Protein AF-M7AR70-F1 (afdb_monomer)

InterPro domains:
  IPR044822 Myb/SANT-like DNA-binding domain 4 [PF13837] (12-94)

Foldseek 3Di:
DDDDDDDPDPPDCDPVNVVQLVVQLLPPVLLVVLQVDLPCPVSLVSSQVSSVVVVHNDDSVRSLVVLVVVLVVVVVVCVVVVVDPPDPPSVVSSSVSNHD

Radius of gyration: 15.08 Å; Cα contacts (8 Å, |Δi|>4): 55; chains: 1; bounding box: 37×40×32 Å

Mean predicted aligned error: 9.64 Å

Structure (mmCIF, N/CA/C/O backbone):
data_AF-M7AR70-F1
#
_entry.id   AF-M7AR70-F1
#
loop_
_atom_site.group_PDB
_atom_site.id
_atom_site.type_symbol
_atom_site.label_atom_id
_atom_site.label_alt_id
_atom_site.label_comp_id
_atom_site.label_asym_id
_atom_site.label_entity_id
_atom_site.label_seq_id
_atom_site.pdbx_PDB_ins_code
_atom_site.Cartn_x
_atom_site.Cartn_y
_atom_site.Cartn_z
_atom_site.occupancy
_atom_site.B_iso_or_equiv
_atom_site.auth_seq_id
_atom_site.auth_comp_id
_atom_site.auth_asym_id
_atom_site.auth_atom_id
_atom_site.pdbx_PDB_model_num
ATOM 1 N N . MET A 1 1 ? -19.233 -21.888 -16.648 1.00 59.09 1 MET A N 1
ATOM 2 C CA . MET A 1 1 ? -18.667 -22.387 -15.376 1.00 59.09 1 MET A CA 1
ATOM 3 C C . MET A 1 1 ? -17.163 -22.277 -15.467 1.00 59.09 1 MET A C 1
ATOM 5 O O . MET A 1 1 ? -16.648 -22.764 -16.458 1.00 59.09 1 MET A O 1
ATOM 9 N N . MET A 1 2 ? -16.506 -21.627 -14.504 1.00 40.72 2 MET A N 1
ATOM 10 C CA . MET A 1 2 ? -15.097 -21.837 -14.126 1.00 40.72 2 MET A CA 1
ATOM 11 C C . MET A 1 2 ? -14.804 -20.936 -12.916 1.00 40.72 2 MET A C 1
ATOM 13 O O . MET A 1 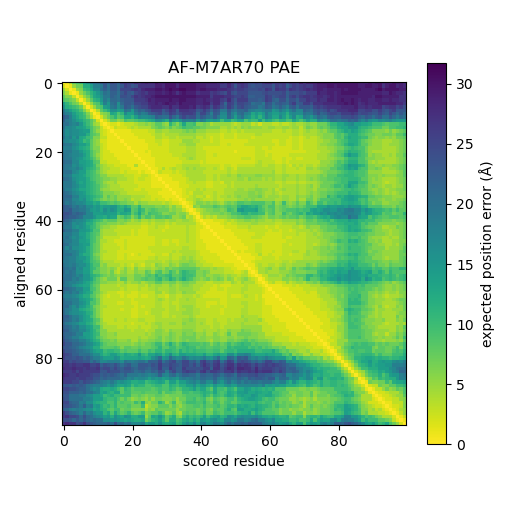2 ? -14.205 -19.873 -13.026 1.00 40.72 2 MET A O 1
ATOM 17 N N . GLU A 1 3 ? -15.288 -21.364 -11.752 1.00 60.94 3 GLU A N 1
ATOM 18 C CA . GLU A 1 3 ? -14.639 -21.039 -10.483 1.00 60.94 3 GLU A CA 1
ATOM 19 C C . GLU A 1 3 ? -13.575 -22.111 -10.214 1.00 60.94 3 GLU A C 1
ATOM 21 O O . GLU A 1 3 ? -13.907 -23.299 -10.253 1.00 60.94 3 GLU A O 1
ATOM 26 N N . PRO A 1 4 ? -12.327 -21.746 -9.885 1.00 54.34 4 PRO A N 1
ATOM 27 C CA . PRO A 1 4 ? -11.423 -22.633 -9.176 1.00 54.34 4 PRO A CA 1
ATOM 28 C C . PRO A 1 4 ? -11.524 -22.362 -7.672 1.00 54.34 4 PRO A C 1
ATOM 30 O O . PRO A 1 4 ? -11.244 -21.268 -7.179 1.00 54.34 4 PRO A O 1
ATOM 33 N N . GLN A 1 5 ? -11.914 -23.405 -6.947 1.00 59.94 5 GLN A N 1
ATOM 34 C CA . GLN A 1 5 ? -12.079 -23.428 -5.502 1.00 59.94 5 GLN A CA 1
ATOM 35 C C . GLN A 1 5 ? -10.746 -23.238 -4.756 1.00 59.94 5 GLN A C 1
ATOM 37 O O . GLN A 1 5 ? -9.740 -23.884 -5.037 1.00 59.94 5 GLN A O 1
ATOM 42 N N . ASN A 1 6 ? -10.795 -22.373 -3.742 1.00 60.16 6 ASN A N 1
ATOM 43 C CA . ASN A 1 6 ? -10.239 -22.571 -2.401 1.00 60.16 6 ASN A CA 1
ATOM 44 C C . ASN A 1 6 ? -8.916 -23.360 -2.282 1.00 60.16 6 ASN A C 1
ATOM 46 O O . ASN A 1 6 ? -8.898 -24.565 -2.054 1.00 60.16 6 ASN A O 1
ATOM 50 N N . CYS A 1 7 ? -7.801 -22.631 -2.242 1.00 36.91 7 CYS A N 1
ATOM 51 C CA . CYS A 1 7 ? -6.696 -22.994 -1.360 1.00 36.91 7 CYS A CA 1
ATOM 52 C C . CYS A 1 7 ? -6.748 -22.054 -0.155 1.00 36.91 7 CYS A C 1
ATOM 54 O O . CYS A 1 7 ? -6.600 -20.841 -0.328 1.00 36.91 7 CYS A O 1
ATOM 56 N N . LYS A 1 8 ? -6.861 -22.589 1.067 1.00 50.62 8 LYS A N 1
ATOM 57 C CA . LYS A 1 8 ? -6.546 -21.850 2.301 1.00 50.62 8 LYS A CA 1
ATOM 58 C C . LYS A 1 8 ? -5.036 -21.594 2.392 1.00 50.62 8 LYS A C 1
ATOM 60 O O . LYS A 1 8 ? -4.351 -22.063 3.289 1.00 50.62 8 LYS A O 1
ATOM 65 N N . ARG A 1 9 ? -4.500 -20.855 1.424 1.00 51.59 9 ARG A N 1
ATOM 66 C CA . ARG A 1 9 ? -3.199 -20.195 1.487 1.00 51.59 9 ARG A CA 1
ATOM 67 C C . ARG A 1 9 ? -3.471 -18.786 1.991 1.00 51.59 9 ARG A C 1
ATOM 69 O O . ARG A 1 9 ? -4.466 -18.182 1.586 1.00 51.59 9 ARG A O 1
ATOM 76 N N . ALA A 1 10 ? -2.637 -18.301 2.915 1.00 50.03 10 ALA A N 1
ATOM 77 C CA . ALA A 1 10 ? -2.727 -16.957 3.495 1.00 50.03 10 ALA A CA 1
ATOM 78 C C . ALA A 1 10 ? -3.206 -15.962 2.431 1.00 50.03 10 ALA A C 1
ATOM 80 O O . ALA A 1 10 ? -2.646 -16.004 1.336 1.00 50.03 10 ALA A O 1
ATOM 81 N N . PRO A 1 11 ? -4.242 -15.137 2.693 1.00 58.81 11 PRO A N 1
ATOM 82 C CA . PRO A 1 11 ? -5.021 -14.486 1.647 1.00 58.81 11 PRO A CA 1
ATOM 83 C C . PRO A 1 11 ? -4.078 -13.817 0.657 1.00 58.81 11 PRO A C 1
ATOM 85 O O . PRO A 1 11 ? -3.469 -12.788 0.974 1.00 58.81 11 PRO A O 1
ATOM 88 N N . ALA A 1 12 ? -3.917 -14.448 -0.507 1.00 72.31 12 ALA A N 1
ATOM 89 C CA . ALA A 1 12 ? -2.902 -14.052 -1.460 1.00 72.31 12 ALA A CA 1
ATOM 90 C C . ALA A 1 12 ? -3.283 -12.673 -1.992 1.00 72.31 12 ALA A C 1
ATOM 92 O O . ALA A 1 12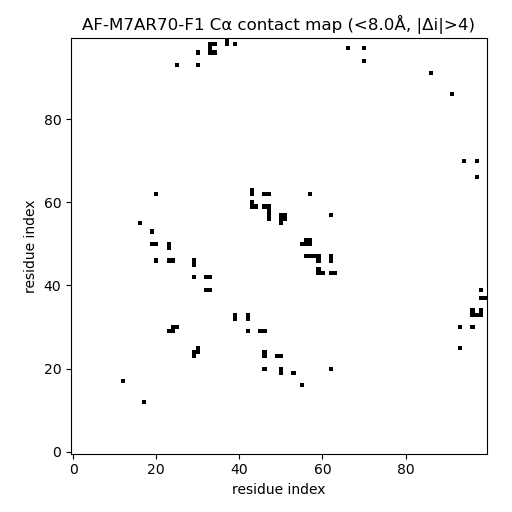 ? -4.465 -12.358 -2.196 1.00 72.31 12 ALA A O 1
ATOM 93 N N . TRP A 1 13 ? -2.295 -11.796 -2.119 1.00 79.38 13 TRP A N 1
ATOM 94 C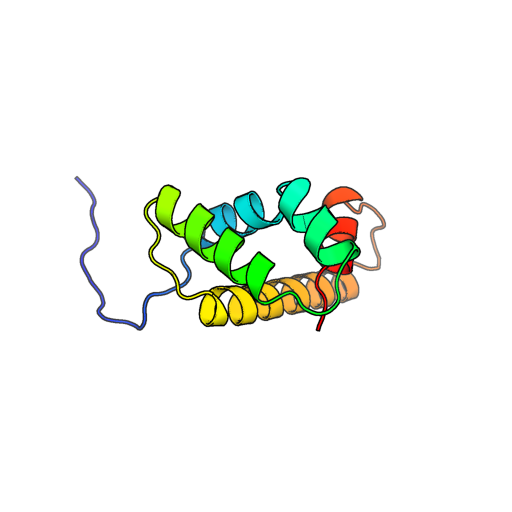 CA . TRP A 1 13 ? -2.467 -10.562 -2.867 1.00 79.38 13 TRP A CA 1
ATOM 95 C C . TRP A 1 13 ? -2.589 -10.941 -4.341 1.00 79.38 13 TRP A C 1
ATOM 97 O O . TRP A 1 13 ? -1.583 -11.087 -5.024 1.00 79.38 13 TRP A O 1
ATOM 107 N N . THR A 1 14 ? -3.821 -11.190 -4.786 1.00 84.56 14 THR A N 1
ATOM 108 C CA . THR A 1 14 ? -4.136 -11.431 -6.194 1.00 84.56 14 THR A CA 1
ATOM 109 C C . THR A 1 14 ? -3.889 -10.162 -7.000 1.00 84.56 14 THR A C 1
ATOM 111 O O . THR A 1 14 ? -3.928 -9.061 -6.448 1.00 84.56 14 THR A O 1
ATOM 114 N N . GLU A 1 15 ? -3.667 -10.307 -8.305 1.00 82.75 15 GLU A N 1
ATOM 115 C CA . GLU A 1 15 ? -3.447 -9.172 -9.207 1.00 82.75 15 GLU A CA 1
ATOM 116 C C . GLU A 1 15 ? -4.569 -8.130 -9.095 1.00 82.75 15 GLU A C 1
ATOM 118 O O . GLU A 1 15 ? -4.285 -6.945 -8.948 1.00 82.75 15 GLU A O 1
ATOM 123 N N . GLN A 1 16 ? -5.828 -8.576 -9.026 1.00 84.25 16 GLN A N 1
ATOM 124 C CA . GLN A 1 16 ? -6.980 -7.698 -8.815 1.00 84.25 16 GLN A CA 1
ATOM 125 C C . GLN A 1 16 ? -6.850 -6.870 -7.527 1.00 84.25 16 GLN A C 1
ATOM 127 O O . GLN A 1 16 ? -6.894 -5.648 -7.567 1.00 84.25 16 GLN A O 1
ATOM 132 N N . LYS A 1 17 ? -6.553 -7.514 -6.389 1.00 86.19 17 LYS A N 1
ATOM 133 C CA . LYS A 1 17 ? -6.374 -6.819 -5.101 1.00 86.19 17 LYS A CA 1
ATOM 134 C C . LYS A 1 17 ? -5.215 -5.829 -5.126 1.00 86.19 17 LYS A C 1
ATOM 136 O O . LYS A 1 17 ? -5.243 -4.838 -4.406 1.00 86.19 17 LYS A O 1
ATOM 141 N N . VAL A 1 18 ? -4.167 -6.133 -5.888 1.00 86.75 18 VAL A N 1
ATOM 142 C CA . VAL A 1 18 ? -3.025 -5.235 -6.070 1.00 86.75 18 VAL A CA 1
ATOM 143 C C . VAL A 1 18 ? -3.424 -4.036 -6.928 1.00 86.75 18 VAL A C 1
ATOM 145 O O . VAL A 1 18 ? -3.095 -2.914 -6.558 1.00 86.75 18 VAL A O 1
ATOM 148 N N . ARG A 1 19 ? -4.172 -4.243 -8.017 1.00 86.25 19 ARG A N 1
ATOM 149 C CA . ARG A 1 19 ? -4.702 -3.160 -8.859 1.00 86.25 19 ARG A CA 1
ATOM 150 C C . ARG A 1 19 ? -5.627 -2.238 -8.076 1.00 86.25 19 ARG A C 1
ATOM 152 O O . ARG A 1 19 ? -5.431 -1.030 -8.114 1.00 86.25 19 ARG A O 1
ATOM 159 N N . ASP A 1 20 ? -6.562 -2.796 -7.313 1.00 89.50 20 ASP A N 1
ATOM 160 C CA . ASP A 1 20 ? -7.464 -2.014 -6.465 1.00 89.50 20 ASP A CA 1
ATOM 161 C C . ASP A 1 20 ? -6.712 -1.246 -5.374 1.00 89.50 20 ASP A C 1
ATOM 163 O O . ASP A 1 20 ? -7.003 -0.076 -5.133 1.00 89.50 20 ASP A O 1
ATOM 167 N N . LEU A 1 21 ? -5.679 -1.850 -4.776 1.00 88.56 21 LEU A N 1
ATOM 168 C CA . LEU A 1 21 ? -4.819 -1.164 -3.810 1.00 88.56 21 LEU A CA 1
ATOM 169 C C . LEU A 1 21 ? -4.078 0.017 -4.444 1.00 88.56 21 LEU A C 1
ATOM 171 O O . LEU A 1 21 ? -4.001 1.077 -3.830 1.00 88.56 21 LEU A O 1
ATOM 175 N N . ILE A 1 22 ? -3.536 -0.161 -5.651 1.00 87.81 22 ILE A N 1
ATOM 176 C CA . ILE A 1 22 ? -2.858 0.909 -6.393 1.00 87.81 22 ILE A CA 1
ATOM 177 C C . ILE A 1 22 ? -3.855 2.004 -6.780 1.00 87.81 22 ILE A C 1
ATOM 179 O O . ILE A 1 22 ? -3.507 3.175 -6.690 1.00 87.81 22 ILE A O 1
ATOM 183 N N . ALA A 1 23 ? -5.083 1.644 -7.157 1.00 88.69 23 ALA A N 1
ATOM 184 C CA . ALA A 1 23 ? -6.124 2.599 -7.516 1.00 88.69 23 ALA A CA 1
ATOM 185 C C . ALA A 1 23 ? -6.543 3.470 -6.322 1.00 88.69 23 ALA A C 1
ATOM 187 O O . ALA A 1 23 ? -6.526 4.688 -6.444 1.00 88.69 23 ALA A O 1
ATOM 188 N N . VAL A 1 24 ? -6.843 2.864 -5.165 1.00 89.38 24 VAL A N 1
ATOM 189 C CA . VAL A 1 24 ? -7.173 3.599 -3.922 1.00 89.38 24 VAL A CA 1
ATOM 190 C C . VAL A 1 24 ? -5.996 4.457 -3.467 1.00 89.38 24 VAL A C 1
ATOM 192 O O . VAL A 1 24 ? -6.147 5.584 -3.008 1.00 89.38 24 VAL A O 1
ATOM 195 N N . TRP A 1 25 ? -4.782 3.927 -3.585 1.00 86.25 25 TRP A N 1
ATOM 196 C CA . TRP A 1 25 ? -3.588 4.665 -3.203 1.00 86.25 25 TRP A CA 1
ATOM 197 C C . TRP A 1 25 ? -3.257 5.821 -4.157 1.00 86.25 25 TRP A C 1
ATOM 199 O O . TRP A 1 25 ? -2.709 6.829 -3.718 1.00 86.25 25 TRP A O 1
ATOM 209 N N . GLY A 1 26 ? -3.595 5.684 -5.439 1.00 85.12 26 GLY A N 1
ATOM 210 C CA . GLY A 1 26 ? -3.435 6.716 -6.460 1.00 85.12 26 GLY A CA 1
ATOM 211 C C . GLY A 1 26 ? -4.465 7.837 -6.394 1.00 85.12 26 GLY A C 1
ATOM 212 O O . GLY A 1 26 ? -4.353 8.790 -7.160 1.00 85.12 26 GLY A O 1
ATOM 213 N N . GLU A 1 27 ? -5.442 7.759 -5.489 1.00 87.50 27 GLU A N 1
ATOM 214 C CA . GLU A 1 27 ? -6.373 8.856 -5.257 1.00 87.50 27 GLU A CA 1
ATOM 215 C C . GLU A 1 27 ? -5.622 10.099 -4.768 1.00 87.50 27 GLU A C 1
ATOM 217 O O . GLU A 1 27 ? -4.805 10.046 -3.844 1.00 87.50 27 GLU A O 1
ATOM 222 N N . GLU A 1 28 ? -5.922 11.250 -5.369 1.00 83.62 28 GLU A N 1
ATOM 223 C CA . GLU A 1 28 ? -5.210 12.501 -5.094 1.00 83.62 28 GLU A CA 1
ATOM 224 C C . GLU A 1 28 ? -5.293 12.906 -3.618 1.00 83.62 28 GLU A C 1
ATOM 226 O O . GLU A 1 28 ? -4.310 13.388 -3.053 1.00 83.62 28 GLU A O 1
ATOM 231 N N . SER A 1 29 ? -6.423 12.636 -2.957 1.00 84.38 29 SER A N 1
ATOM 232 C CA . SER A 1 29 ? -6.584 12.866 -1.517 1.00 84.38 29 SER A CA 1
ATOM 233 C C . SE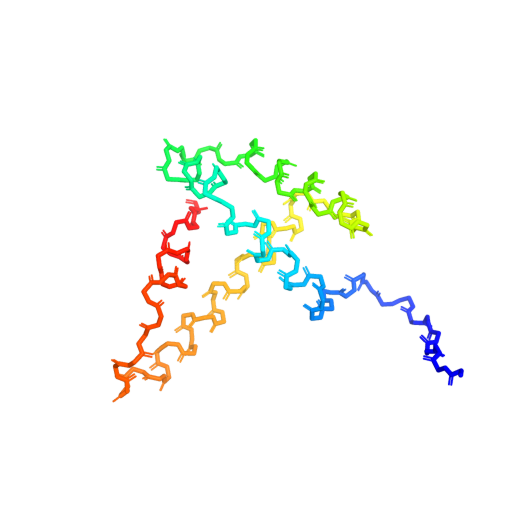R A 1 29 ? -5.603 12.029 -0.690 1.00 84.38 29 SER A C 1
ATOM 235 O O . SER A 1 29 ? -4.985 12.552 0.240 1.00 84.38 29 SER A O 1
ATOM 237 N N . VAL A 1 30 ? -5.409 10.758 -1.053 1.00 84.62 30 VAL A N 1
ATOM 238 C CA . VAL A 1 30 ? -4.491 9.843 -0.365 1.00 84.62 30 VAL A CA 1
ATOM 239 C C . VAL A 1 30 ? -3.046 10.269 -0.603 1.00 84.62 30 VAL A C 1
ATOM 241 O O . VAL A 1 30 ? -2.274 10.368 0.352 1.00 84.62 30 VAL A O 1
ATOM 244 N N . LEU A 1 31 ? -2.679 10.582 -1.848 1.00 82.50 31 LEU A N 1
ATOM 245 C CA . LEU A 1 31 ? -1.339 11.067 -2.187 1.00 82.50 31 LEU A CA 1
ATOM 246 C C . LEU A 1 31 ? -1.019 12.404 -1.508 1.00 82.50 31 LEU A C 1
ATOM 248 O O . LEU A 1 31 ? 0.098 12.592 -1.026 1.00 82.50 31 LEU A O 1
ATOM 252 N N . SER A 1 32 ? -1.988 13.315 -1.430 1.00 84.06 32 SER A N 1
ATOM 253 C CA . SER A 1 32 ? -1.822 14.623 -0.789 1.00 84.06 32 SER A CA 1
ATOM 254 C C . SER A 1 32 ? -1.616 14.495 0.719 1.00 84.06 32 SER A C 1
ATOM 256 O O . SER A 1 32 ? -0.705 15.115 1.266 1.00 84.06 32 SER A O 1
ATOM 258 N N . GLU A 1 33 ? -2.384 13.635 1.396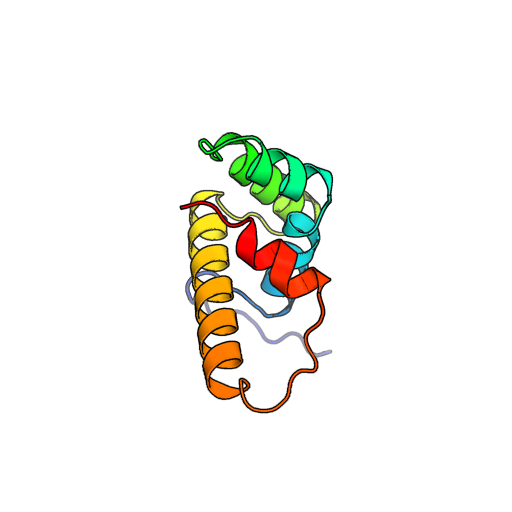 1.00 84.56 33 GLU A N 1
ATOM 259 C CA . GLU A 1 33 ? -2.167 13.342 2.819 1.00 84.56 33 GLU A CA 1
ATOM 260 C C . GLU A 1 33 ? -0.811 12.673 3.075 1.00 84.56 33 GLU A C 1
ATOM 262 O O . GLU A 1 33 ? -0.133 13.036 4.036 1.00 84.56 33 GLU A O 1
ATOM 267 N N . LEU A 1 34 ? -0.391 11.741 2.209 1.00 81.19 34 LEU A N 1
ATOM 268 C CA . LEU A 1 34 ? 0.928 11.102 2.303 1.00 81.19 34 LEU A CA 1
ATOM 269 C C . LEU A 1 34 ? 2.082 12.089 2.081 1.00 81.19 34 LEU A C 1
ATOM 271 O O . LEU A 1 34 ? 3.141 11.933 2.683 1.00 81.19 34 LEU A O 1
ATOM 275 N N . ARG A 1 35 ? 1.895 13.101 1.225 1.00 77.75 35 ARG A N 1
ATOM 276 C CA . ARG A 1 35 ? 2.877 14.179 1.018 1.00 77.75 35 ARG A CA 1
ATOM 277 C C . ARG A 1 35 ? 2.923 15.153 2.187 1.00 77.75 35 ARG A C 1
ATOM 279 O O . ARG A 1 35 ? 3.990 15.660 2.516 1.00 77.75 35 ARG A O 1
ATOM 286 N N . SER A 1 36 ? 1.770 15.440 2.785 1.00 80.69 36 SER A N 1
ATOM 287 C CA . SER A 1 36 ? 1.632 16.464 3.820 1.00 80.69 36 SER A CA 1
ATOM 288 C C . SER A 1 36 ? 2.033 15.974 5.215 1.00 80.69 36 SER A C 1
ATOM 290 O O . SER A 1 36 ? 2.378 16.800 6.060 1.00 80.69 36 SER A O 1
ATOM 292 N N . SER A 1 37 ? 2.013 14.662 5.482 1.00 75.25 37 SER A N 1
ATOM 293 C CA . SER A 1 37 ? 2.333 14.111 6.801 1.00 75.25 37 SER A CA 1
ATOM 294 C C . SER A 1 37 ? 3.310 12.939 6.747 1.00 75.25 37 SER A C 1
ATOM 296 O O . SER A 1 37 ? 3.195 12.039 5.929 1.00 75.25 37 SER A O 1
ATOM 298 N N . LEU A 1 38 ? 4.236 12.888 7.707 1.00 66.94 38 LEU A N 1
ATOM 299 C CA . LEU A 1 38 ? 5.068 11.701 7.951 1.00 66.94 38 LEU A CA 1
ATOM 300 C C . LEU A 1 38 ? 4.324 10.639 8.782 1.00 66.94 38 LEU A C 1
ATOM 302 O O . LEU A 1 38 ? 4.706 9.469 8.816 1.00 66.94 38 LEU A O 1
ATOM 306 N N . ARG A 1 39 ? 3.234 11.021 9.464 1.00 72.25 39 ARG A N 1
ATOM 307 C CA . ARG A 1 39 ? 2.442 10.129 10.325 1.00 72.25 39 ARG A CA 1
ATOM 308 C C . ARG A 1 39 ? 1.239 9.580 9.562 1.00 72.25 39 ARG A C 1
ATOM 310 O O . ARG A 1 39 ? 0.091 9.935 9.808 1.00 72.25 39 ARG A O 1
ATOM 317 N N . ASN A 1 40 ? 1.514 8.620 8.688 1.00 77.38 40 ASN A N 1
ATOM 318 C CA . ASN A 1 40 ? 0.549 8.081 7.718 1.00 77.38 40 ASN A CA 1
ATOM 319 C C . ASN A 1 40 ? -0.429 7.042 8.264 1.00 77.38 40 ASN A C 1
ATOM 321 O O . ASN A 1 40 ? -1.128 6.386 7.495 1.00 77.38 40 ASN A O 1
ATOM 325 N N . ALA A 1 41 ? -0.486 6.846 9.583 1.00 79.88 41 ALA A N 1
ATOM 326 C CA . ALA A 1 41 ? -1.346 5.831 10.187 1.00 79.88 41 ALA A CA 1
ATOM 327 C C . ALA A 1 41 ? -2.821 6.028 9.796 1.00 79.88 41 ALA A C 1
ATOM 329 O O . ALA A 1 41 ? -3.481 5.071 9.396 1.00 79.88 41 ALA A O 1
ATOM 330 N N . LYS A 1 42 ? -3.310 7.276 9.833 1.00 84.06 42 LYS A N 1
ATOM 331 C CA . LYS A 1 42 ? -4.680 7.628 9.424 1.00 84.06 42 LYS A CA 1
ATOM 332 C C . LYS A 1 42 ? -4.909 7.398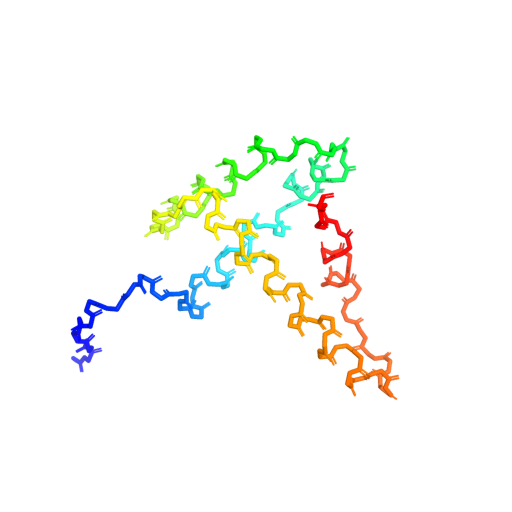 7.927 1.00 84.06 42 LYS A C 1
ATOM 334 O O . LYS A 1 42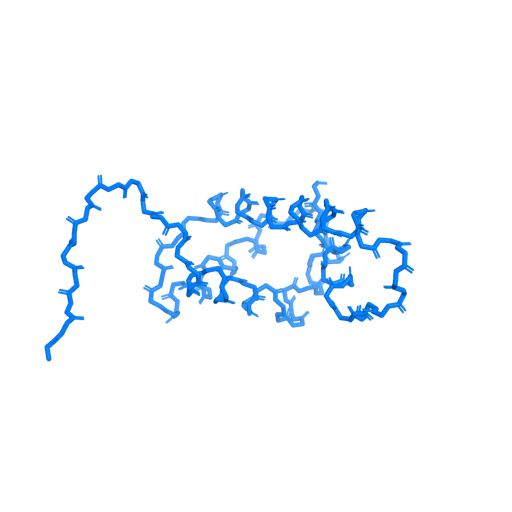 ? -5.951 6.878 7.538 1.00 84.06 42 LYS A O 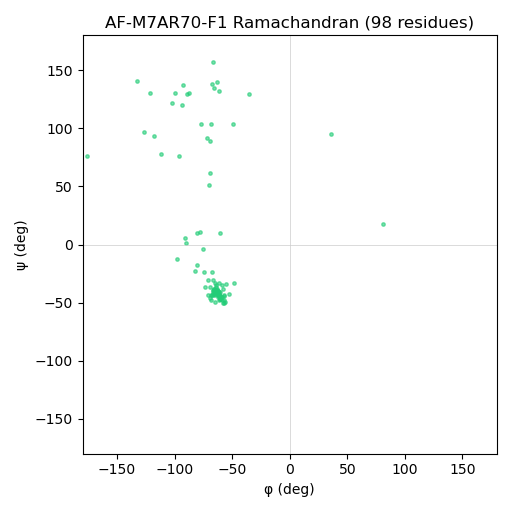1
ATOM 339 N N . THR A 1 43 ? -3.911 7.689 7.101 1.00 86.38 43 THR A N 1
ATOM 340 C CA . THR A 1 43 ? -3.964 7.469 5.653 1.00 86.38 43 THR A CA 1
ATOM 341 C C . THR A 1 43 ? -4.040 5.982 5.306 1.00 86.38 43 THR A C 1
ATOM 343 O O . THR A 1 43 ? -4.835 5.584 4.463 1.00 86.38 43 THR A O 1
ATOM 346 N N . PHE A 1 44 ? -3.305 5.116 6.012 1.00 84.62 44 PHE A N 1
ATOM 347 C CA . PHE A 1 44 ? -3.424 3.666 5.820 1.00 84.62 44 PHE A CA 1
ATOM 348 C C . PHE A 1 44 ? -4.782 3.110 6.263 1.00 84.62 44 PHE A C 1
ATOM 350 O O . PHE A 1 44 ? -5.260 2.150 5.660 1.00 84.62 44 PHE A O 1
ATOM 357 N N . VAL A 1 45 ? -5.426 3.712 7.270 1.00 88.25 45 VAL A N 1
ATOM 358 C CA . VAL A 1 45 ? -6.815 3.381 7.635 1.00 88.25 45 VAL A CA 1
ATOM 359 C C . VAL A 1 45 ? -7.772 3.758 6.502 1.00 88.25 45 VAL A C 1
ATOM 361 O O . VAL A 1 45 ? -8.599 2.933 6.125 1.00 88.25 45 VAL A O 1
ATOM 364 N N . LYS A 1 46 ? -7.612 4.938 5.888 1.00 88.81 46 LYS A N 1
ATOM 365 C CA . LYS A 1 46 ? -8.382 5.334 4.693 1.00 88.81 46 LYS A CA 1
ATOM 366 C C . LYS A 1 46 ? -8.184 4.362 3.528 1.00 88.81 46 LYS A C 1
ATOM 368 O O . LYS A 1 46 ? -9.163 3.909 2.949 1.00 88.81 46 LYS A O 1
ATOM 373 N N . ILE A 1 47 ? -6.943 3.960 3.248 1.00 88.75 47 ILE A N 1
ATOM 374 C CA . ILE A 1 47 ? -6.640 2.971 2.198 1.00 88.75 47 ILE A CA 1
ATOM 375 C C . ILE A 1 47 ? -7.305 1.621 2.504 1.00 88.75 47 ILE A C 1
ATOM 377 O O . ILE A 1 47 ? -7.873 0.987 1.620 1.00 88.75 47 ILE A O 1
ATOM 381 N N . SER A 1 48 ? -7.253 1.168 3.759 1.00 89.31 48 SER A N 1
ATOM 382 C CA . SER A 1 48 ? -7.930 -0.058 4.200 1.00 89.31 48 SER A CA 1
ATOM 383 C C . SER A 1 48 ? -9.448 0.031 4.011 1.00 89.31 48 SER A C 1
ATOM 385 O O . SER A 1 48 ? -10.061 -0.924 3.533 1.00 89.31 48 SER A O 1
ATOM 387 N N . GLN A 1 49 ? -10.042 1.188 4.305 1.00 89.94 49 GLN A N 1
ATOM 388 C CA . GLN A 1 49 ? -11.468 1.429 4.112 1.00 89.94 49 GLN A CA 1
ATOM 389 C C . GLN A 1 49 ? -11.852 1.464 2.624 1.00 89.94 49 GLN A C 1
ATOM 391 O O . GLN A 1 49 ? -12.826 0.819 2.252 1.00 89.94 49 GLN A O 1
ATOM 396 N N . GLY A 1 50 ? -11.065 2.121 1.766 1.00 89.38 50 GLY A N 1
ATOM 397 C CA . GLY A 1 50 ? -11.279 2.114 0.311 1.00 89.38 50 GLY A CA 1
ATOM 398 C C . GLY A 1 50 ? -11.126 0.719 -0.304 1.00 89.38 50 GLY A C 1
ATOM 399 O O . GLY A 1 50 ? -11.881 0.326 -1.188 1.00 89.38 50 GLY A O 1
ATOM 400 N N . MET A 1 51 ? -10.209 -0.096 0.225 1.00 89.38 51 MET A N 1
ATOM 401 C CA . MET A 1 51 ? -10.119 -1.515 -0.134 1.00 89.38 51 MET A CA 1
ATOM 402 C C . MET A 1 51 ? -11.356 -2.300 0.313 1.00 89.38 51 MET A C 1
ATOM 404 O O . MET A 1 51 ? -11.839 -3.157 -0.424 1.00 89.38 51 MET A O 1
ATOM 408 N N . LYS A 1 52 ? -11.887 -2.013 1.507 1.00 89.00 52 LYS A N 1
ATOM 409 C CA . LYS A 1 52 ? -13.095 -2.661 2.028 1.00 89.00 52 LYS A CA 1
ATOM 410 C C . LYS A 1 52 ? -14.329 -2.329 1.187 1.00 89.00 52 LYS A C 1
ATOM 412 O O . LYS A 1 52 ? -15.111 -3.239 0.930 1.00 89.00 52 LYS A O 1
ATOM 417 N N . ASP A 1 53 ? -14.461 -1.082 0.741 1.00 89.00 53 ASP A N 1
ATOM 418 C CA . ASP A 1 53 ? -15.532 -0.622 -0.155 1.00 89.00 53 ASP A CA 1
ATOM 419 C C . ASP A 1 53 ? -15.553 -1.411 -1.475 1.00 89.00 53 ASP A C 1
ATOM 421 O O . ASP A 1 53 ? -16.591 -1.882 -1.927 1.00 89.00 53 ASP A O 1
ATOM 425 N N . ARG A 1 54 ? -14.365 -1.729 -1.999 1.00 85.38 54 ARG A N 1
ATOM 426 C CA . ARG A 1 54 ? -14.167 -2.584 -3.182 1.00 85.38 54 ARG A CA 1
ATOM 427 C C . ARG A 1 54 ? -14.320 -4.090 -2.905 1.00 85.38 54 ARG A C 1
ATOM 429 O O . ARG A 1 54 ? -13.946 -4.921 -3.728 1.00 85.38 54 ARG A O 1
ATOM 436 N N . GLY A 1 55 ? -14.820 -4.478 -1.730 1.00 85.19 55 GLY A N 1
ATOM 437 C CA . GLY A 1 55 ? -15.029 -5.879 -1.345 1.00 85.19 55 GLY A CA 1
ATOM 438 C C . GLY A 1 55 ? -13.767 -6.599 -0.853 1.00 85.19 55 GLY A C 1
ATOM 439 O O . GLY A 1 55 ? -13.709 -7.832 -0.819 1.00 85.19 55 GLY A O 1
ATOM 440 N N . HIS A 1 56 ? -12.720 -5.867 -0.465 1.00 82.69 56 HIS A N 1
ATOM 441 C CA . HIS A 1 56 ? -11.462 -6.434 0.020 1.00 82.69 56 HIS A CA 1
ATOM 442 C C . HIS A 1 56 ? -11.176 -6.033 1.468 1.00 82.69 56 HIS A C 1
ATOM 444 O O . HIS A 1 56 ? -10.523 -5.031 1.746 1.00 82.69 56 HIS A O 1
ATOM 450 N N . ASN A 1 57 ? -11.581 -6.876 2.422 1.00 81.12 57 ASN A N 1
ATOM 451 C CA . ASN A 1 57 ? -11.283 -6.648 3.836 1.00 81.12 57 ASN A CA 1
ATOM 452 C C . ASN A 1 57 ? -9.788 -6.902 4.133 1.00 81.12 57 ASN A C 1
ATOM 454 O O . ASN A 1 57 ? -9.359 -8.036 4.376 1.00 81.12 57 ASN A O 1
ATOM 458 N N . ARG A 1 58 ? -8.962 -5.851 4.054 1.00 81.81 58 ARG A N 1
ATOM 459 C CA . ARG A 1 58 ? -7.513 -5.898 4.310 1.00 81.81 58 ARG A CA 1
ATOM 460 C C . ARG A 1 58 ? -7.128 -4.950 5.431 1.00 81.81 58 ARG A C 1
ATOM 462 O O . ARG A 1 58 ? -7.456 -3.773 5.392 1.00 81.81 58 ARG A O 1
ATOM 469 N N . ASP A 1 59 ? -6.362 -5.471 6.384 1.00 85.69 59 ASP A N 1
ATOM 470 C CA . ASP A 1 59 ? -5.817 -4.690 7.492 1.00 85.69 59 ASP A CA 1
ATOM 471 C C . ASP A 1 59 ? -4.841 -3.601 6.991 1.00 85.69 59 ASP A C 1
ATOM 473 O O . ASP A 1 59 ? -4.017 -3.887 6.110 1.00 85.69 59 ASP A O 1
ATOM 477 N N . PRO A 1 60 ? -4.870 -2.383 7.560 1.00 84.38 60 PRO A N 1
ATOM 478 C CA . PRO A 1 60 ? -3.987 -1.285 7.163 1.00 84.38 60 PRO A CA 1
ATOM 479 C C . PRO A 1 60 ? -2.494 -1.641 7.239 1.00 84.38 60 PRO A C 1
ATOM 481 O O . PRO A 1 60 ? -1.717 -1.212 6.382 1.00 84.38 60 PRO A O 1
ATOM 484 N N . LYS A 1 61 ? -2.066 -2.482 8.195 1.00 85.38 61 LYS A N 1
ATOM 485 C CA . LYS A 1 61 ? -0.672 -2.952 8.277 1.00 85.38 61 LYS A CA 1
ATOM 486 C C . LYS A 1 61 ? -0.315 -3.835 7.083 1.00 85.38 61 LYS A C 1
ATOM 488 O O . LYS A 1 61 ? 0.780 -3.713 6.538 1.00 85.38 61 LYS A O 1
ATOM 493 N N . LYS A 1 62 ? -1.240 -4.693 6.635 1.00 85.62 62 LYS A N 1
ATOM 494 C CA . LYS A 1 62 ? -1.038 -5.536 5.444 1.00 85.62 62 LYS A CA 1
ATOM 495 C C . LYS A 1 62 ? -0.956 -4.688 4.177 1.00 85.62 62 LYS A C 1
ATOM 497 O O . LYS A 1 62 ? -0.106 -4.971 3.335 1.00 85.62 62 LYS A O 1
ATOM 502 N N . CYS A 1 63 ? -1.784 -3.648 4.059 1.00 86.25 63 CYS A N 1
ATOM 503 C CA . CYS A 1 63 ? -1.699 -2.687 2.956 1.00 86.25 63 CYS A CA 1
ATOM 504 C C . CYS A 1 63 ? -0.331 -1.995 2.936 1.00 86.25 63 CYS A C 1
ATOM 506 O O . CYS A 1 63 ? 0.305 -1.962 1.888 1.00 86.25 63 CYS A O 1
ATOM 508 N N . ARG A 1 64 ? 0.177 -1.542 4.093 1.00 85.00 64 ARG A N 1
ATOM 509 C CA . ARG A 1 64 ? 1.509 -0.920 4.206 1.00 85.00 64 ARG A CA 1
ATOM 510 C C . ARG A 1 64 ? 2.634 -1.846 3.746 1.00 85.00 64 ARG A C 1
ATOM 512 O O . ARG A 1 64 ? 3.490 -1.424 2.972 1.00 85.00 64 ARG A O 1
ATOM 519 N N . VAL A 1 65 ? 2.638 -3.101 4.202 1.00 86.81 65 VAL A N 1
ATOM 520 C CA . VAL A 1 65 ? 3.644 -4.087 3.772 1.00 86.81 65 VAL A CA 1
ATOM 521 C C . VAL A 1 65 ? 3.551 -4.318 2.268 1.00 86.81 65 VAL A C 1
ATOM 523 O O . VAL A 1 65 ? 4.575 -4.300 1.594 1.00 86.81 65 VAL A O 1
ATOM 526 N N . LYS A 1 66 ? 2.341 -4.462 1.712 1.00 87.06 66 LYS A N 1
ATOM 527 C CA . LYS A 1 66 ? 2.205 -4.714 0.276 1.00 87.06 66 LYS A CA 1
ATOM 528 C C . LYS A 1 66 ? 2.658 -3.535 -0.575 1.00 87.06 66 LYS A C 1
ATOM 530 O O . LYS A 1 66 ? 3.361 -3.720 -1.560 1.00 87.06 66 LYS A O 1
ATOM 535 N N . LEU A 1 67 ? 2.301 -2.328 -0.156 1.00 84.94 67 LEU A N 1
ATOM 536 C CA . LEU A 1 67 ? 2.762 -1.080 -0.748 1.00 84.94 67 LEU A CA 1
ATOM 537 C C . LEU A 1 67 ? 4.306 -1.009 -0.724 1.00 84.94 67 LEU A C 1
ATOM 539 O O . LEU A 1 67 ? 4.917 -0.718 -1.752 1.00 84.94 67 LEU A O 1
ATOM 543 N N . LYS A 1 68 ? 4.963 -1.397 0.380 1.00 84.50 68 LYS A N 1
ATOM 544 C CA . LYS A 1 68 ? 6.435 -1.510 0.442 1.00 84.50 68 LYS A CA 1
ATOM 545 C C . LYS A 1 68 ? 7.001 -2.432 -0.635 1.00 84.50 68 LYS A C 1
ATOM 547 O O . LYS A 1 68 ? 7.949 -2.053 -1.321 1.00 84.50 68 LYS A O 1
ATOM 552 N N . GLU A 1 69 ? 6.433 -3.629 -0.765 1.00 86.12 69 GLU A N 1
ATOM 553 C CA . GLU A 1 69 ? 6.876 -4.604 -1.764 1.00 86.12 69 GLU A CA 1
ATOM 554 C C . GLU A 1 69 ? 6.712 -4.065 -3.186 1.00 86.12 69 GLU A C 1
ATOM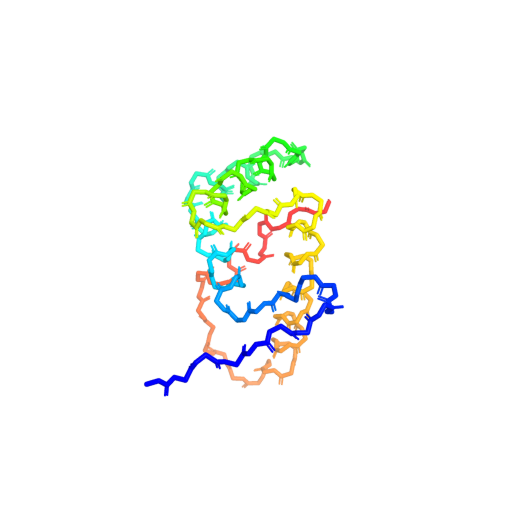 556 O O . GLU A 1 69 ? 7.626 -4.200 -3.993 1.00 86.12 69 GLU A O 1
ATOM 561 N N . LEU A 1 70 ? 5.580 -3.419 -3.486 1.00 84.50 70 LEU A N 1
ATOM 562 C CA . LEU A 1 70 ? 5.311 -2.844 -4.806 1.00 84.50 70 LEU A CA 1
ATOM 563 C C . LEU A 1 70 ? 6.323 -1.757 -5.168 1.00 84.50 70 LEU A C 1
ATOM 565 O O . LEU A 1 70 ? 6.825 -1.745 -6.289 1.00 84.50 70 LEU A O 1
ATOM 569 N N . ARG A 1 71 ? 6.691 -0.899 -4.212 1.00 82.88 71 ARG A N 1
ATOM 570 C CA . ARG A 1 71 ? 7.746 0.102 -4.412 1.00 82.88 71 ARG A CA 1
ATOM 571 C C . ARG A 1 71 ? 9.095 -0.537 -4.694 1.00 82.88 71 ARG A C 1
ATOM 573 O O . ARG A 1 71 ? 9.812 -0.086 -5.578 1.00 82.88 71 ARG A O 1
ATOM 580 N N . GLN A 1 72 ? 9.459 -1.564 -3.928 1.00 82.62 72 GLN A N 1
ATOM 581 C CA . GLN A 1 72 ? 10.726 -2.270 -4.118 1.00 82.62 72 GLN A CA 1
ATOM 582 C C . GLN A 1 72 ? 10.771 -2.989 -5.466 1.00 82.62 72 GLN A C 1
ATOM 584 O O . GLN A 1 72 ? 11.791 -2.929 -6.145 1.00 82.62 72 GLN A O 1
ATOM 589 N N . ALA A 1 73 ? 9.672 -3.628 -5.871 1.00 82.94 73 ALA A N 1
ATOM 590 C CA . ALA A 1 73 ? 9.546 -4.234 -7.189 1.00 82.94 73 ALA A CA 1
ATOM 591 C C . ALA A 1 73 ? 9.673 -3.175 -8.294 1.00 82.94 73 ALA A C 1
ATOM 593 O O . ALA A 1 73 ? 10.490 -3.345 -9.191 1.00 82.94 73 ALA A O 1
ATOM 594 N N . TYR A 1 74 ? 8.962 -2.046 -8.174 1.00 80.38 74 TYR A N 1
ATOM 595 C CA . TYR A 1 74 ? 9.065 -0.921 -9.109 1.00 80.38 74 TYR A CA 1
ATOM 596 C C . TYR A 1 74 ? 10.496 -0.389 -9.212 1.00 80.38 74 TYR A C 1
ATOM 598 O O . TYR A 1 74 ? 11.011 -0.224 -10.311 1.00 80.38 74 TYR A O 1
ATOM 606 N N . GLN A 1 75 ? 11.161 -0.164 -8.077 1.00 77.00 75 GLN A N 1
ATOM 607 C CA . GLN A 1 75 ? 12.539 0.319 -8.029 1.00 77.00 75 GLN A CA 1
ATOM 608 C C . GLN A 1 75 ? 13.505 -0.659 -8.710 1.00 77.00 75 GLN A C 1
ATOM 610 O O . GLN A 1 75 ? 14.279 -0.232 -9.559 1.00 77.00 75 GLN A O 1
ATOM 615 N N . LYS A 1 76 ? 13.408 -1.962 -8.411 1.00 79.12 76 LYS A N 1
ATOM 616 C CA . LYS A 1 76 ? 14.229 -2.997 -9.061 1.00 79.12 76 LYS A CA 1
ATOM 617 C C . LYS A 1 76 ? 13.998 -3.043 -10.568 1.00 79.12 76 LYS A C 1
ATOM 619 O O . LYS A 1 76 ? 14.953 -3.119 -11.334 1.00 79.12 76 LYS A O 1
ATOM 624 N N . THR A 1 77 ? 12.740 -2.976 -11.002 1.00 75.19 77 THR A N 1
ATOM 625 C CA . THR A 1 77 ? 12.401 -2.913 -12.427 1.00 75.19 77 THR A CA 1
ATOM 626 C C . THR A 1 77 ? 12.927 -1.628 -13.063 1.00 75.19 77 THR A C 1
ATOM 628 O O . THR A 1 77 ? 13.403 -1.679 -14.189 1.00 75.19 77 THR A O 1
ATOM 631 N N . ARG A 1 78 ? 12.911 -0.491 -12.354 1.00 71.12 78 ARG A N 1
ATOM 632 C CA . ARG A 1 78 ? 13.457 0.785 -12.839 1.00 71.12 78 ARG A CA 1
ATOM 633 C C . ARG A 1 78 ? 14.976 0.748 -12.980 1.00 71.12 78 ARG A C 1
ATOM 635 O O . ARG A 1 78 ? 15.489 1.214 -13.985 1.00 71.12 78 ARG A O 1
ATOM 642 N N . GLU A 1 79 ? 15.690 0.178 -12.015 1.00 68.81 79 GLU A N 1
ATOM 643 C CA . GLU A 1 79 ? 17.146 -0.010 -12.094 1.00 68.81 79 GLU A CA 1
ATOM 644 C C . GLU A 1 79 ? 17.526 -0.949 -13.246 1.00 68.81 79 GLU A C 1
ATOM 646 O O . GLU A 1 79 ? 18.476 -0.673 -13.973 1.00 68.81 79 GLU A O 1
ATOM 651 N N . ALA A 1 80 ? 16.736 -2.002 -13.478 1.00 65.44 80 ALA A N 1
ATOM 652 C CA . ALA A 1 80 ? 16.915 -2.896 -14.621 1.00 65.44 80 ALA A CA 1
ATOM 653 C C . ALA A 1 80 ? 16.570 -2.230 -15.972 1.00 65.44 80 ALA A C 1
ATOM 655 O O . ALA A 1 80 ? 17.255 -2.467 -16.964 1.00 65.44 80 ALA A O 1
ATOM 656 N N . ASN A 1 81 ? 15.544 -1.369 -16.012 1.00 64.69 81 ASN A N 1
ATOM 657 C CA . ASN A 1 81 ? 15.087 -0.655 -17.214 1.00 64.69 81 ASN A CA 1
ATOM 658 C C . ASN A 1 81 ? 15.758 0.709 -17.440 1.00 64.69 81 ASN A C 1
ATOM 660 O O . ASN A 1 81 ? 15.450 1.369 -18.432 1.00 64.69 81 ASN A O 1
ATOM 664 N N . GLY A 1 82 ? 16.695 1.131 -16.585 1.00 54.75 82 GLY A N 1
ATOM 665 C CA . GLY A 1 82 ? 17.375 2.437 -16.622 1.00 54.75 82 GLY A CA 1
ATOM 666 C C . GLY A 1 82 ? 18.188 2.746 -17.890 1.00 54.75 82 GLY A C 1
ATOM 667 O O . GLY A 1 82 ? 18.913 3.735 -17.922 1.00 54.75 82 GLY A O 1
ATOM 668 N N . ARG A 1 83 ? 18.073 1.927 -18.943 1.00 55.69 83 ARG A N 1
ATOM 669 C CA . ARG A 1 83 ? 18.593 2.184 -20.294 1.00 55.69 83 ARG A CA 1
ATOM 670 C C . ARG A 1 83 ? 17.553 2.735 -21.281 1.00 55.69 83 ARG A C 1
ATOM 672 O O . ARG A 1 83 ? 17.955 3.234 -22.325 1.00 55.69 83 ARG A O 1
ATOM 679 N N . SER A 1 84 ? 16.253 2.715 -20.973 1.00 55.41 84 SER A N 1
ATOM 680 C CA . SER A 1 84 ? 15.206 3.258 -21.857 1.00 55.41 84 SER A CA 1
ATOM 681 C C . SER A 1 84 ? 14.329 4.259 -21.108 1.00 55.41 84 SER A C 1
ATOM 683 O O . SER A 1 84 ? 13.394 3.887 -20.406 1.00 55.41 84 SER A O 1
ATOM 685 N N . GLY A 1 85 ? 14.638 5.550 -21.255 1.00 53.94 85 GLY A N 1
ATOM 686 C CA . GLY A 1 85 ? 13.999 6.682 -20.569 1.00 53.94 85 GLY A CA 1
ATOM 687 C C . GLY A 1 85 ? 12.556 6.998 -20.988 1.00 53.94 85 GLY A C 1
ATOM 688 O O . GLY A 1 85 ? 12.248 8.139 -21.310 1.00 53.94 85 GLY A O 1
ATOM 689 N N . SER A 1 86 ? 11.658 6.014 -20.991 1.00 57.06 86 SER A N 1
ATOM 690 C CA . SER A 1 86 ? 10.217 6.208 -21.207 1.00 57.06 86 SER A CA 1
ATOM 691 C C . SER A 1 86 ? 9.464 5.909 -19.912 1.00 57.06 86 SER A C 1
ATOM 693 O O . SER A 1 86 ? 8.926 4.821 -19.726 1.00 57.06 86 SER A O 1
ATOM 695 N N . GLU A 1 87 ? 9.481 6.860 -18.974 1.00 58.56 87 GLU A N 1
ATOM 696 C CA . GLU A 1 87 ? 8.868 6.685 -17.652 1.00 58.56 87 GLU A CA 1
ATOM 697 C C . GLU A 1 87 ? 7.481 7.363 -17.585 1.00 58.56 87 GLU A C 1
ATOM 699 O O . GLU A 1 87 ? 7.350 8.547 -17.923 1.00 58.56 87 GLU A O 1
ATOM 704 N N . PRO A 1 88 ? 6.425 6.673 -17.107 1.00 59.81 88 PRO A N 1
ATOM 705 C CA . PRO A 1 88 ? 5.172 7.320 -16.750 1.00 59.81 88 PRO A CA 1
ATOM 706 C C . PRO A 1 88 ? 5.399 8.188 -15.508 1.00 59.81 88 PRO A C 1
ATOM 708 O O . PRO A 1 88 ? 5.471 7.696 -14.381 1.00 59.81 88 PRO A O 1
ATOM 711 N N . LYS A 1 89 ? 5.482 9.506 -15.716 1.00 63.84 89 LYS A N 1
ATOM 712 C CA . LYS A 1 89 ? 5.716 10.535 -14.680 1.00 63.84 89 LYS A CA 1
ATOM 713 C C . LYS A 1 89 ? 4.803 10.365 -13.456 1.00 63.84 89 LYS A C 1
ATOM 715 O O . LYS A 1 89 ? 5.200 10.630 -12.324 1.00 63.84 89 LYS A O 1
ATOM 720 N N . HIS A 1 90 ? 3.587 9.878 -13.694 1.00 65.75 90 HIS A N 1
ATOM 721 C CA . HIS A 1 90 ? 2.576 9.627 -12.674 1.00 65.75 90 HIS A CA 1
ATOM 722 C C . HIS A 1 90 ? 2.951 8.464 -11.736 1.00 65.75 90 HIS A C 1
ATOM 724 O O . HIS A 1 90 ? 2.940 8.637 -10.520 1.00 65.75 90 HIS A O 1
ATOM 730 N N . ALA A 1 91 ? 3.387 7.318 -12.274 1.00 65.44 91 ALA A N 1
ATOM 731 C CA . ALA A 1 91 ? 3.777 6.153 -11.472 1.00 65.44 91 ALA A CA 1
ATOM 732 C C . ALA A 1 91 ? 5.015 6.442 -10.606 1.00 65.44 91 ALA A C 1
ATOM 734 O O . ALA A 1 91 ? 5.052 6.095 -9.424 1.00 65.44 91 ALA A O 1
ATOM 735 N N . ALA A 1 92 ? 5.994 7.157 -11.166 1.00 66.69 92 ALA A N 1
ATOM 736 C CA . ALA A 1 92 ? 7.182 7.603 -10.446 1.00 66.69 92 ALA A CA 1
ATOM 737 C C . ALA A 1 92 ? 6.830 8.540 -9.277 1.00 66.69 92 ALA A C 1
ATOM 739 O O . ALA A 1 92 ? 7.333 8.381 -8.162 1.00 66.69 92 ALA A O 1
ATOM 740 N N . SER A 1 93 ? 5.921 9.491 -9.523 1.00 68.81 93 SER A N 1
ATOM 741 C CA . SER A 1 93 ? 5.469 10.458 -8.522 1.00 68.81 93 SER A CA 1
ATOM 742 C C . SER A 1 93 ? 4.717 9.780 -7.378 1.00 68.81 93 SER A C 1
ATOM 744 O O . SER A 1 93 ? 5.004 10.062 -6.216 1.00 68.81 93 SER A O 1
ATOM 746 N N . MET A 1 94 ? 3.834 8.825 -7.684 1.00 70.69 94 MET A N 1
ATOM 747 C CA . MET A 1 94 ? 3.150 8.016 -6.674 1.00 70.69 94 MET A CA 1
ATOM 748 C C . MET A 1 94 ? 4.173 7.278 -5.795 1.00 70.69 94 MET A C 1
ATOM 750 O O . MET A 1 94 ? 4.161 7.415 -4.574 1.00 70.69 94 MET A O 1
ATOM 754 N N . MET A 1 95 ? 5.138 6.575 -6.400 1.00 72.75 95 MET A N 1
ATOM 755 C CA . MET A 1 95 ? 6.146 5.774 -5.678 1.00 72.75 95 MET A CA 1
ATOM 756 C C . MET A 1 95 ? 7.136 6.615 -4.853 1.00 72.75 95 MET A C 1
ATOM 758 O O . MET A 1 95 ? 7.710 6.123 -3.874 1.00 72.75 95 MET A O 1
ATOM 762 N N . SER A 1 96 ? 7.318 7.889 -5.213 1.00 69.94 96 SER A N 1
ATOM 763 C CA . SER A 1 96 ? 8.090 8.865 -4.434 1.00 69.94 96 SER A CA 1
ATOM 764 C C . SER A 1 96 ? 7.352 9.348 -3.183 1.00 69.94 96 SER A C 1
ATOM 766 O O . SER A 1 96 ? 7.996 9.782 -2.233 1.00 69.94 96 SER A O 1
ATOM 768 N N . CYS A 1 97 ? 6.020 9.266 -3.167 1.00 66.44 97 CYS A N 1
ATOM 769 C CA . CYS A 1 97 ? 5.180 9.731 -2.060 1.00 66.44 97 CYS A CA 1
ATOM 770 C C . CYS A 1 97 ? 4.898 8.652 -1.021 1.00 66.44 97 CYS A C 1
ATOM 772 O O . CYS A 1 97 ? 4.107 8.891 -0.122 1.00 66.44 97 CYS A O 1
ATOM 774 N N . MET A 1 98 ? 5.499 7.468 -1.143 1.00 65.88 98 MET A N 1
ATOM 775 C CA . MET A 1 98 ? 5.455 6.418 -0.127 1.00 65.88 98 MET A CA 1
ATOM 776 C C . MET A 1 98 ? 6.404 6.751 1.020 1.00 65.88 98 MET A C 1
ATOM 778 O O . MET A 1 98 ? 7.614 6.548 0.867 1.00 65.88 98 MET A O 1
ATOM 782 N N . PRO A 1 99 ? 5.899 7.205 2.177 1.00 56.91 99 PRO A N 1
ATOM 783 C CA . PRO A 1 99 ? 6.768 7.591 3.265 1.00 56.91 99 PRO A CA 1
ATOM 784 C C . PRO A 1 99 ? 7.010 6.344 4.119 1.00 56.91 99 PRO A C 1
ATOM 786 O O . PRO A 1 99 ? 6.070 5.622 4.488 1.00 56.91 99 PRO A O 1
ATOM 789 N N . PHE A 1 100 ? 8.284 6.073 4.393 1.00 48.91 100 PHE A N 1
ATOM 790 C CA . PHE A 1 100 ? 8.678 5.254 5.534 1.00 48.91 100 PHE A CA 1
ATOM 791 C C . PHE A 1 100 ? 8.859 6.142 6.746 1.00 48.91 100 PHE A C 1
ATOM 793 O O . PHE A 1 100 ? 9.540 7.177 6.593 1.00 48.91 100 PHE A O 1
#

Sequence (100 aa):
MMEPQNCKRAPAWTEQKVRDLIAVWGEESVLSELRSSLRNAKTFVKISQGMKDRGHNRDPKKCRVKLKELRQAYQKTREANGRSGSEPKHAASMMSCMPF

Secondary structure (DSSP, 8-state):
--PPP---SS----HHHHHHHHHHHTSHHHHHHHHH-S-THHHHHHHHHHHHHTT----HHHHHHHHHHHHHHHHHHHHHHTTS----HHHHHHHHT---

Organism: Chelonia mydas (NCBI:txid8469)

Nearest PDB structures (foldseek):
  5b7j-assembly1_A  TM=5.615E-01  e=1.960E+00  Schizosaccharomyces pombe 972h-

pLDDT: mean 75.7, std 13.0, range [36.91, 89.94]

Solvent-accessible surface area (backbone atoms only — not comparable to full-atom values): 6088 Å² total; per-residue (Å²): 140,84,83,85,79,86,71,99,54,78,87,69,84,43,71,66,59,49,50,51,49,50,53,50,51,66,33,65,70,48,43,48,51,36,67,75,37,91,75,46,67,66,55,34,47,51,45,22,48,52,34,36,74,74,73,38,90,48,58,36,69,58,51,52,54,51,52,51,52,52,45,52,52,52,50,53,52,46,66,72,45,72,84,60,97,80,74,63,67,64,62,55,51,55,59,69,40,63,78,128